Protein AF-A0A2T0SS98-F1 (afdb_monomer_lite)

pLDDT: mean 94.56, std 4.12, range [75.12, 97.62]

Foldseek 3Di:
DWDKDWFAQLVPDAAQWAFPPFAGFNGWDDDDQWIWGQHPVRDIDIDGSRDGGITIHHD

Secondary structure (DSSP, 8-state):
-EEEEEEEEGGG--TTPEETTTEEEEEEEEETTEEEEEETTS-EEEEETT-EEEEEEE-

Organism: NCBI:txid84725

Sequence (59 aa):
MLQTITDLPAPNLRSGDQIPSRGIVSTTTTVGTDVIAILTNGNRASFATTARVTVYRPA

Structure (mmCIF, N/CA/C/O backbone):
data_AF-A0A2T0SS98-F1
#
_entry.id   AF-A0A2T0SS98-F1
#
loop_
_atom_site.group_PDB
_atom_site.id
_atom_site.type_symbol
_atom_site.label_atom_id
_atom_site.label_alt_id
_atom_site.label_comp_id
_atom_site.label_asym_id
_atom_site.label_entity_id
_atom_site.label_seq_id
_atom_site.pdbx_PDB_ins_code
_atom_site.Cartn_x
_atom_site.Cartn_y
_atom_site.Cartn_z
_atom_site.occupancy
_a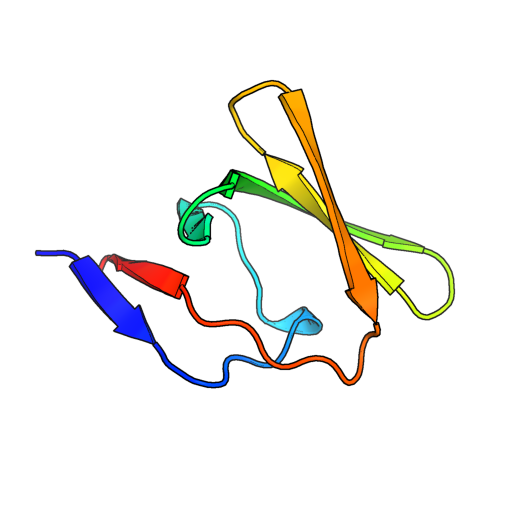tom_site.B_iso_or_equiv
_atom_site.auth_seq_id
_atom_site.auth_comp_id
_atom_site.auth_asym_id
_atom_site.auth_atom_id
_atom_site.pdbx_PDB_model_num
ATOM 1 N N . MET A 1 1 ? 16.630 -6.198 -10.652 1.00 77.94 1 MET A N 1
ATOM 2 C CA . MET A 1 1 ? 15.292 -6.148 -11.286 1.00 77.94 1 MET A CA 1
ATOM 3 C C . MET A 1 1 ? 14.254 -6.014 -10.180 1.00 77.94 1 MET A C 1
ATOM 5 O O . MET A 1 1 ? 14.483 -6.572 -9.114 1.00 77.94 1 MET A O 1
ATOM 9 N N . LEU A 1 2 ? 13.181 -5.245 -10.383 1.00 86.19 2 LEU A N 1
ATOM 10 C CA . LEU A 1 2 ? 12.081 -5.161 -9.413 1.00 86.19 2 LEU A CA 1
ATOM 11 C C . LEU A 1 2 ? 11.143 -6.366 -9.601 1.00 86.19 2 LEU A C 1
ATOM 13 O O . LEU A 1 2 ? 10.815 -6.707 -10.736 1.00 86.19 2 LEU A O 1
ATOM 17 N N . GLN A 1 3 ? 10.720 -6.999 -8.508 1.00 92.12 3 GLN A N 1
ATOM 18 C CA . GLN A 1 3 ? 9.641 -7.987 -8.476 1.00 92.12 3 GLN A CA 1
ATOM 19 C C . GLN A 1 3 ? 8.280 -7.290 -8.377 1.00 92.12 3 GLN A C 1
ATOM 21 O O . GLN A 1 3 ? 8.151 -6.249 -7.729 1.00 92.12 3 GLN A O 1
ATOM 26 N N . THR A 1 4 ? 7.260 -7.882 -8.999 1.00 95.62 4 THR A N 1
ATOM 27 C CA . THR A 1 4 ? 5.862 -7.466 -8.824 1.00 95.62 4 THR A CA 1
ATOM 28 C C . THR A 1 4 ? 5.230 -8.332 -7.744 1.00 95.62 4 THR A C 1
ATOM 30 O O . THR A 1 4 ? 5.208 -9.552 -7.880 1.00 95.62 4 THR A O 1
ATOM 33 N N . ILE A 1 5 ? 4.713 -7.708 -6.686 1.00 95.50 5 ILE A N 1
ATOM 34 C CA . ILE A 1 5 ? 3.931 -8.384 -5.649 1.00 95.50 5 ILE A CA 1
ATOM 35 C C . ILE A 1 5 ? 2.482 -7.947 -5.815 1.00 95.50 5 ILE A C 1
ATOM 37 O O . ILE A 1 5 ? 2.145 -6.783 -5.586 1.00 95.50 5 ILE A O 1
ATOM 41 N N . THR A 1 6 ? 1.633 -8.882 -6.224 1.00 92.81 6 THR A N 1
ATOM 42 C CA . THR A 1 6 ? 0.184 -8.695 -6.293 1.00 92.81 6 THR A CA 1
ATOM 43 C C . THR A 1 6 ? -0.453 -9.009 -4.941 1.00 92.81 6 THR A C 1
ATOM 45 O O . THR A 1 6 ? 0.052 -9.834 -4.181 1.00 92.81 6 THR A O 1
ATOM 48 N N . ASP A 1 7 ? -1.560 -8.335 -4.635 1.00 92.88 7 ASP A N 1
ATOM 49 C CA . ASP A 1 7 ? -2.377 -8.564 -3.434 1.00 92.88 7 ASP A CA 1
ATOM 50 C C . ASP A 1 7 ? -1.644 -8.470 -2.081 1.00 92.88 7 ASP A C 1
ATOM 52 O O . ASP A 1 7 ? -2.015 -9.123 -1.094 1.00 92.88 7 ASP A O 1
ATOM 56 N N . LEU A 1 8 ? -0.634 -7.600 -1.989 1.00 95.88 8 LEU A N 1
ATOM 57 C CA . LEU A 1 8 ? 0.032 -7.300 -0.725 1.00 95.88 8 LEU A CA 1
ATOM 58 C C . LEU A 1 8 ? -0.987 -6.658 0.239 1.00 95.88 8 LEU A C 1
ATOM 60 O O . LEU A 1 8 ? -1.578 -5.632 -0.110 1.00 95.88 8 LEU A O 1
ATOM 64 N N . PRO A 1 9 ? -1.216 -7.211 1.447 1.00 97.06 9 PRO A N 1
ATOM 65 C CA . PRO A 1 9 ? -2.033 -6.527 2.443 1.00 97.06 9 PRO A CA 1
ATOM 66 C C . PRO A 1 9 ? -1.428 -5.158 2.769 1.00 97.06 9 PRO A C 1
ATOM 68 O O . PRO A 1 9 ? -0.223 -5.067 3.001 1.00 97.06 9 PRO A O 1
ATOM 71 N N . ALA A 1 10 ? -2.251 -4.106 2.808 1.00 95.94 10 ALA A N 1
ATOM 72 C CA . ALA A 1 10 ? -1.787 -2.732 3.025 1.00 95.94 10 ALA A CA 1
ATOM 73 C C . ALA A 1 10 ? -0.875 -2.549 4.262 1.00 95.94 10 ALA A C 1
ATOM 75 O O . ALA A 1 10 ? 0.112 -1.823 4.145 1.00 95.94 10 ALA A O 1
ATOM 76 N N . PRO A 1 11 ? -1.093 -3.238 5.405 1.00 96.62 11 PRO A N 1
ATOM 77 C CA . PRO A 1 11 ? -0.183 -3.170 6.556 1.00 96.62 11 PRO A CA 1
ATOM 78 C C . PRO A 1 11 ? 1.247 -3.657 6.287 1.00 96.62 11 PRO A C 1
A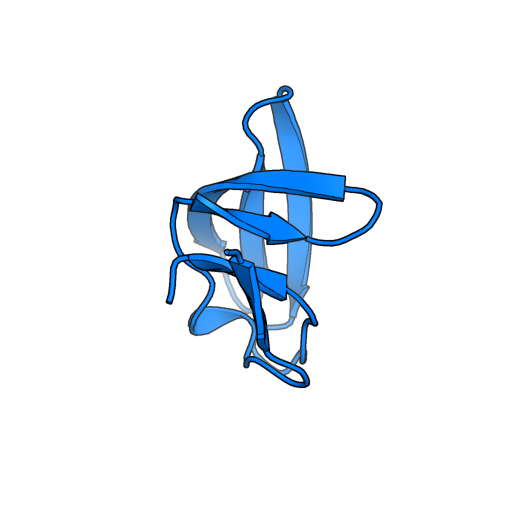TOM 80 O O . PRO A 1 11 ? 2.156 -3.318 7.036 1.00 96.62 11 PRO A O 1
ATOM 83 N N . ASN A 1 12 ? 1.458 -4.435 5.221 1.00 96.75 12 ASN A N 1
ATOM 84 C CA . ASN A 1 12 ? 2.769 -4.956 4.830 1.00 96.75 12 ASN A CA 1
ATOM 85 C C . ASN A 1 12 ? 3.490 -4.057 3.807 1.00 96.75 12 ASN A C 1
ATOM 87 O O . ASN A 1 12 ? 4.541 -4.451 3.280 1.00 96.75 12 ASN A O 1
ATOM 91 N N . LEU A 1 13 ? 2.928 -2.884 3.492 1.00 96.25 13 LEU A N 1
ATOM 92 C CA . LEU A 1 13 ? 3.637 -1.841 2.756 1.00 96.25 13 LEU A CA 1
ATOM 93 C C . LEU A 1 13 ? 4.857 -1.395 3.559 1.00 96.25 13 LEU A C 1
ATOM 95 O O . LEU A 1 13 ? 4.795 -1.228 4.775 1.00 96.25 13 LEU A O 1
ATOM 99 N N . ARG A 1 14 ? 5.975 -1.183 2.871 1.00 95.50 14 ARG A N 1
ATOM 100 C CA . ARG A 1 14 ? 7.226 -0.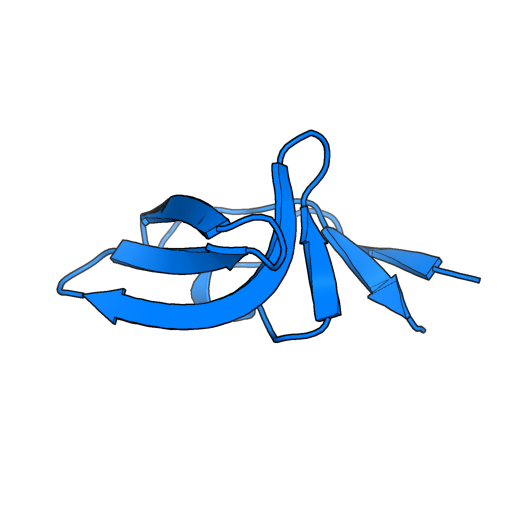749 3.495 1.00 95.50 14 ARG A CA 1
ATOM 101 C C . ARG A 1 14 ? 7.920 0.316 2.665 1.00 95.50 14 ARG A C 1
ATOM 103 O O . ARG A 1 14 ? 7.647 0.480 1.477 1.00 95.50 14 ARG A O 1
ATOM 110 N N . SER A 1 15 ? 8.841 1.031 3.307 1.00 95.94 15 SER A N 1
ATOM 111 C CA . SER A 1 15 ? 9.706 1.988 2.618 1.00 95.94 15 SER A CA 1
ATOM 112 C C . SER A 1 15 ? 10.420 1.319 1.438 1.00 95.94 15 SER A C 1
ATOM 114 O O . SER A 1 15 ? 10.918 0.199 1.561 1.00 95.94 15 SER A O 1
ATOM 116 N N . GLY A 1 16 ? 10.437 1.996 0.292 1.00 95.06 16 GLY A N 1
ATOM 117 C CA . GLY A 1 16 ? 10.996 1.493 -0.962 1.00 95.06 16 GLY A CA 1
ATOM 118 C C . GLY A 1 16 ? 10.004 0.752 -1.864 1.00 95.06 16 GLY A C 1
ATOM 119 O O . GLY A 1 16 ? 10.335 0.508 -3.023 1.00 95.06 16 GLY A O 1
ATOM 120 N N . ASP A 1 17 ? 8.791 0.438 -1.399 1.00 96.31 17 ASP A N 1
ATOM 121 C CA . ASP A 1 17 ? 7.751 -0.117 -2.270 1.00 96.31 17 ASP A CA 1
ATOM 122 C C . ASP A 1 17 ? 7.270 0.929 -3.272 1.00 96.31 17 ASP A C 1
ATOM 124 O O . ASP A 1 17 ? 6.900 2.038 -2.896 1.00 96.31 17 ASP A O 1
ATOM 128 N N . GLN A 1 18 ? 7.213 0.582 -4.551 1.00 96.44 18 GLN A N 1
ATOM 129 C CA . GLN A 1 18 ? 6.618 1.433 -5.572 1.00 96.44 18 GLN A CA 1
ATOM 130 C C . GLN A 1 18 ? 5.167 1.022 -5.815 1.00 96.44 18 GLN A C 1
ATOM 132 O O . GLN A 1 18 ? 4.894 -0.071 -6.304 1.00 96.44 18 GLN A O 1
ATOM 137 N N . ILE A 1 19 ? 4.232 1.924 -5.527 1.00 95.38 19 ILE A N 1
ATOM 138 C CA . ILE A 1 19 ? 2.812 1.747 -5.832 1.00 95.38 19 ILE A CA 1
ATOM 139 C C . ILE A 1 19 ? 2.558 2.295 -7.249 1.00 95.38 19 ILE A C 1
ATOM 141 O O . ILE A 1 19 ? 2.819 3.487 -7.486 1.00 95.38 19 ILE A O 1
ATOM 145 N N . PRO A 1 20 ? 2.053 1.480 -8.198 1.00 93.88 20 PRO A N 1
ATOM 146 C CA . PRO A 1 20 ? 1.772 1.919 -9.562 1.00 93.88 20 PRO A CA 1
ATOM 147 C C . PRO A 1 20 ? 0.898 3.176 -9.588 1.00 93.88 20 PRO A C 1
ATOM 149 O O . PRO A 1 20 ? -0.048 3.310 -8.812 1.00 93.88 20 PRO A O 1
ATOM 152 N N . SER A 1 21 ? 1.243 4.120 -10.465 1.00 90.56 21 SER A N 1
ATOM 153 C CA . SER A 1 21 ? 0.534 5.398 -10.647 1.00 90.56 21 SER A CA 1
ATOM 154 C C . SER A 1 21 ? 0.481 6.330 -9.423 1.00 90.56 21 SER A C 1
ATOM 156 O O . SER A 1 21 ? -0.188 7.358 -9.484 1.00 90.56 21 SER A O 1
ATOM 158 N N . ARG A 1 22 ? 1.186 6.021 -8.321 1.00 92.88 22 ARG A N 1
ATOM 159 C CA . ARG A 1 22 ? 1.245 6.883 -7.125 1.00 92.88 22 ARG A CA 1
ATOM 160 C C . ARG A 1 22 ? 2.658 7.346 -6.777 1.00 92.88 22 ARG A C 1
ATOM 162 O O . ARG A 1 22 ? 2.879 8.544 -6.595 1.00 92.88 22 ARG A O 1
ATOM 169 N N . GLY A 1 23 ? 3.610 6.418 -6.677 1.00 95.25 23 GLY A N 1
ATOM 170 C CA . GLY A 1 23 ? 4.998 6.729 -6.327 1.00 95.25 23 GLY A CA 1
ATOM 171 C C . GLY A 1 23 ? 5.643 5.696 -5.408 1.00 95.25 23 GLY A C 1
ATOM 172 O O . GLY A 1 23 ? 5.093 4.621 -5.177 1.00 95.25 23 GLY A O 1
ATOM 173 N N . ILE A 1 24 ? 6.825 6.035 -4.896 1.00 96.75 24 ILE A N 1
ATOM 174 C CA . ILE A 1 24 ? 7.595 5.191 -3.977 1.00 96.75 24 ILE A CA 1
ATOM 175 C C . ILE A 1 24 ? 7.212 5.549 -2.544 1.00 96.75 24 ILE A C 1
ATOM 177 O O . ILE A 1 24 ? 7.225 6.722 -2.172 1.00 96.75 24 ILE A O 1
ATOM 181 N N . VAL A 1 25 ? 6.890 4.542 -1.742 1.00 97.06 25 VAL A N 1
ATOM 182 C CA . VAL A 1 25 ? 6.631 4.661 -0.310 1.00 97.06 25 VAL A CA 1
ATOM 183 C C . VAL A 1 25 ? 7.917 5.087 0.385 1.00 97.06 25 VAL A C 1
ATOM 185 O O . VAL A 1 25 ? 8.925 4.389 0.346 1.00 97.06 25 VAL A O 1
ATOM 188 N N . SER A 1 26 ? 7.883 6.246 1.031 1.00 97.44 26 SER A N 1
ATOM 189 C CA . SER A 1 26 ? 8.950 6.721 1.908 1.00 97.44 26 SER A CA 1
ATOM 190 C C . SER A 1 26 ? 8.769 6.155 3.313 1.00 97.44 26 SER A C 1
ATOM 192 O O . SER A 1 26 ? 9.701 5.591 3.880 1.00 97.44 26 SER A O 1
ATOM 194 N N . THR A 1 27 ? 7.556 6.248 3.855 1.00 97.25 27 THR A N 1
ATOM 195 C CA . THR A 1 27 ? 7.199 5.703 5.167 1.00 97.25 27 THR A CA 1
ATOM 196 C C . THR A 1 27 ? 5.712 5.366 5.213 1.00 97.25 27 THR A C 1
ATOM 198 O O . THR A 1 27 ? 4.926 5.855 4.398 1.00 97.25 27 THR A O 1
ATOM 201 N N . THR A 1 28 ? 5.319 4.538 6.169 1.00 96.81 28 THR A N 1
ATOM 202 C CA . THR A 1 28 ? 3.930 4.157 6.424 1.00 96.81 28 THR A CA 1
ATOM 203 C C . THR A 1 28 ? 3.589 4.440 7.875 1.00 96.81 28 THR A C 1
ATOM 205 O O . THR A 1 28 ? 4.396 4.196 8.768 1.00 96.81 28 THR A O 1
ATOM 208 N N . THR A 1 29 ? 2.377 4.914 8.126 1.00 96.31 29 THR A N 1
ATOM 209 C CA . THR A 1 29 ? 1.824 5.037 9.476 1.00 96.31 29 THR A CA 1
ATOM 210 C C . THR A 1 29 ? 0.406 4.489 9.498 1.00 96.31 29 THR A C 1
ATOM 212 O O . THR A 1 29 ? -0.268 4.486 8.472 1.00 96.31 29 THR A O 1
ATOM 215 N N . THR A 1 30 ? -0.048 4.011 10.652 1.00 95.88 30 THR A N 1
ATOM 216 C CA . THR A 1 30 ? -1.430 3.549 10.830 1.00 95.88 30 THR A CA 1
ATOM 217 C C . THR A 1 30 ? -2.177 4.573 11.669 1.00 95.88 30 THR A C 1
ATOM 219 O O . THR A 1 30 ? -1.719 4.940 12.750 1.00 95.88 30 THR A O 1
ATOM 222 N N . VAL A 1 31 ? -3.317 5.047 11.169 1.00 94.62 31 VAL A N 1
ATOM 223 C CA . VAL A 1 31 ? -4.176 6.010 11.865 1.00 94.62 31 VAL A CA 1
ATOM 224 C C . VAL A 1 31 ? -5.585 5.438 11.910 1.00 94.62 31 VAL A C 1
ATOM 226 O O . VAL A 1 31 ? -6.260 5.321 10.890 1.00 94.62 31 VAL A O 1
ATOM 229 N N . GLY A 1 32 ? -6.033 5.052 13.106 1.00 93.00 32 GLY A N 1
ATOM 230 C CA . GLY A 1 32 ? -7.303 4.349 13.266 1.00 93.00 32 GLY A CA 1
ATOM 231 C C . GLY A 1 32 ? -7.291 3.009 12.526 1.00 93.00 32 GLY A C 1
ATOM 232 O O . GLY A 1 32 ? -6.524 2.120 12.884 1.00 93.00 32 GLY A O 1
ATOM 233 N N . THR A 1 33 ? -8.140 2.873 11.504 1.00 94.38 33 THR A N 1
ATOM 234 C CA . THR A 1 33 ? -8.264 1.645 10.689 1.00 94.38 33 THR A CA 1
ATOM 235 C C . THR A 1 33 ? -7.629 1.757 9.302 1.00 94.38 33 THR A C 1
ATOM 237 O O . THR A 1 33 ? -7.723 0.817 8.508 1.00 94.38 33 THR A O 1
ATOM 240 N N . ASP A 1 34 ? -6.928 2.858 9.030 1.00 96.88 34 ASP A N 1
ATOM 241 C CA . ASP A 1 34 ? -6.271 3.117 7.753 1.00 96.88 34 ASP A CA 1
ATOM 242 C C . ASP A 1 34 ? -4.746 3.040 7.869 1.00 96.88 34 ASP A C 1
ATOM 244 O O . ASP A 1 34 ? -4.137 3.530 8.824 1.00 96.88 34 ASP A O 1
ATOM 248 N N . VAL A 1 35 ? -4.124 2.479 6.835 1.00 97.19 35 VAL A N 1
ATOM 249 C CA . VAL A 1 35 ? -2.688 2.554 6.574 1.00 97.19 35 VAL A CA 1
ATOM 250 C C . VAL A 1 35 ? -2.435 3.720 5.626 1.00 97.19 35 VAL A C 1
ATOM 252 O O . VAL A 1 35 ? -2.879 3.726 4.476 1.00 97.19 35 VAL A O 1
ATOM 255 N N . ILE A 1 36 ? -1.685 4.708 6.101 1.00 97.06 36 ILE A N 1
ATOM 256 C CA . ILE A 1 36 ? -1.285 5.886 5.338 1.00 97.06 36 ILE A CA 1
ATOM 257 C C . ILE A 1 36 ? 0.150 5.691 4.853 1.00 97.06 36 ILE A C 1
ATOM 259 O O . ILE A 1 36 ? 1.095 5.725 5.643 1.00 97.06 36 ILE A O 1
ATOM 263 N N . ALA A 1 37 ? 0.322 5.545 3.542 1.00 97.25 37 ALA A N 1
ATOM 264 C CA . ALA A 1 37 ? 1.625 5.570 2.892 1.00 97.25 37 ALA A CA 1
ATOM 265 C C . ALA A 1 37 ? 1.986 7.008 2.492 1.00 97.25 37 ALA A C 1
ATOM 267 O O . ALA A 1 37 ? 1.289 7.645 1.696 1.00 97.25 37 ALA A O 1
ATOM 268 N N . ILE A 1 38 ? 3.090 7.515 3.038 1.00 97.62 38 ILE A N 1
ATOM 269 C CA . ILE A 1 38 ? 3.701 8.785 2.644 1.00 97.62 38 ILE A CA 1
ATOM 270 C C . ILE A 1 38 ? 4.699 8.484 1.531 1.00 97.62 38 ILE A C 1
ATOM 272 O O . ILE A 1 38 ? 5.593 7.654 1.703 1.00 97.62 38 ILE A O 1
ATOM 276 N N . LEU A 1 39 ? 4.540 9.143 0.389 1.00 97.44 39 LEU A N 1
ATOM 277 C CA . LEU A 1 39 ? 5.320 8.893 -0.817 1.00 97.44 39 LEU A CA 1
ATOM 278 C C . LEU A 1 39 ? 6.465 9.907 -0.951 1.00 97.44 39 LEU A C 1
ATOM 280 O O . LEU A 1 39 ? 6.371 11.036 -0.470 1.00 97.44 39 LEU A O 1
ATOM 284 N N . THR A 1 40 ? 7.547 9.530 -1.630 1.00 96.81 40 THR A N 1
ATOM 285 C CA . THR A 1 40 ? 8.743 10.381 -1.812 1.00 96.81 40 THR A CA 1
ATOM 286 C C . THR A 1 40 ? 8.472 11.677 -2.579 1.00 96.81 40 THR A C 1
ATOM 288 O O . THR A 1 40 ? 9.205 12.646 -2.421 1.00 96.81 40 THR A O 1
ATOM 291 N N . ASN A 1 41 ? 7.402 11.723 -3.375 1.00 94.19 41 ASN A N 1
ATOM 292 C CA . ASN A 1 41 ? 6.934 12.921 -4.076 1.00 94.19 41 ASN A CA 1
ATOM 293 C C . ASN A 1 41 ? 6.042 13.837 -3.209 1.00 94.19 41 ASN A C 1
ATOM 295 O O . ASN A 1 41 ? 5.441 14.765 -3.737 1.00 94.19 41 ASN A O 1
ATOM 299 N N . GLY A 1 42 ? 5.915 13.568 -1.903 1.00 91.44 42 GLY A N 1
ATOM 300 C CA . GLY A 1 42 ? 5.089 14.340 -0.967 1.00 91.44 42 GLY A CA 1
ATOM 301 C C . GLY A 1 42 ? 3.608 13.947 -0.950 1.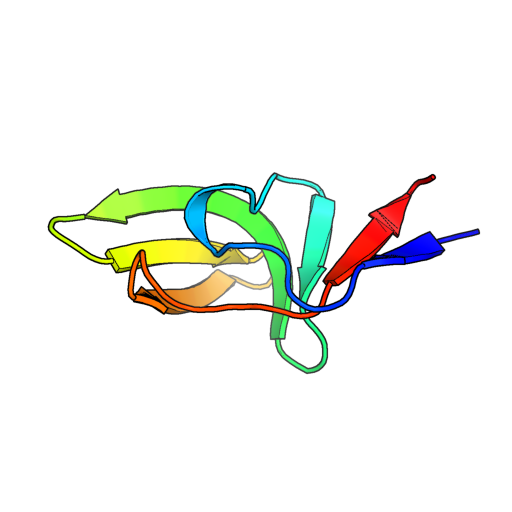00 91.44 42 GLY A C 1
ATOM 302 O O . GLY A 1 42 ? 2.866 14.396 -0.075 1.00 91.44 42 GLY A O 1
ATOM 303 N N . ASN A 1 43 ? 3.171 13.076 -1.864 1.00 92.81 43 ASN A N 1
ATOM 304 C CA . ASN A 1 43 ? 1.792 12.604 -1.900 1.00 92.81 43 ASN A CA 1
ATOM 305 C C . ASN A 1 43 ? 1.502 11.618 -0.763 1.00 92.81 43 ASN A C 1
ATOM 307 O O . ASN A 1 43 ? 2.387 10.943 -0.232 1.00 92.81 43 ASN A O 1
ATOM 311 N N . ARG A 1 44 ? 0.219 11.501 -0.417 1.00 94.44 44 ARG A N 1
ATOM 312 C CA . ARG A 1 44 ? -0.278 10.522 0.553 1.00 94.44 44 ARG A CA 1
ATOM 313 C C . ARG A 1 44 ? -1.266 9.584 -0.118 1.00 94.44 44 ARG A C 1
ATOM 315 O O . ARG A 1 44 ? -2.131 10.016 -0.877 1.00 94.44 44 ARG A O 1
ATOM 322 N N . ALA A 1 45 ? -1.146 8.299 0.181 1.00 95.25 45 ALA A N 1
ATOM 323 C CA . ALA A 1 45 ? -2.119 7.291 -0.201 1.00 95.25 45 ALA A CA 1
ATOM 324 C C . ALA A 1 45 ? -2.684 6.654 1.071 1.00 95.25 45 ALA A C 1
ATOM 326 O O . ALA A 1 45 ? -1.920 6.123 1.873 1.00 95.25 45 ALA A O 1
ATOM 327 N N . SER A 1 46 ? -4.002 6.747 1.257 1.00 96.12 46 SER A N 1
ATOM 328 C CA . SER A 1 46 ? -4.701 6.052 2.340 1.00 96.12 46 SER A CA 1
ATOM 329 C C . SER A 1 46 ? -5.286 4.750 1.817 1.00 96.12 46 SER A C 1
ATOM 331 O O . SER A 1 46 ? -5.863 4.720 0.725 1.00 96.12 46 SER A O 1
ATOM 333 N N . PHE A 1 47 ? -5.139 3.694 2.603 1.00 96.19 47 PHE A N 1
ATOM 334 C CA . PHE A 1 47 ? -5.694 2.379 2.342 1.00 96.19 47 PHE A CA 1
ATOM 335 C C . PHE A 1 47 ? -6.373 1.880 3.610 1.00 96.19 47 PHE A C 1
ATOM 337 O O . PHE A 1 47 ? -5.778 1.951 4.681 1.00 96.19 47 PHE A O 1
ATOM 344 N N . ALA A 1 48 ? -7.564 1.296 3.495 1.00 96.75 48 ALA A N 1
ATOM 345 C CA . ALA A 1 48 ? -8.124 0.537 4.607 1.00 96.75 48 ALA A CA 1
ATOM 346 C C . ALA A 1 48 ? -7.151 -0.589 5.006 1.00 96.75 48 ALA A C 1
ATOM 348 O O . ALA A 1 48 ? -6.514 -1.194 4.142 1.00 96.75 48 ALA A O 1
ATOM 349 N N . THR A 1 49 ? -7.057 -0.930 6.293 1.00 93.88 49 THR A N 1
ATOM 350 C CA . THR A 1 49 ? -6.195 -2.033 6.785 1.00 93.88 49 THR A CA 1
ATOM 351 C C . THR A 1 49 ? -6.499 -3.374 6.096 1.00 93.88 49 THR A C 1
ATOM 353 O O . THR A 1 49 ? -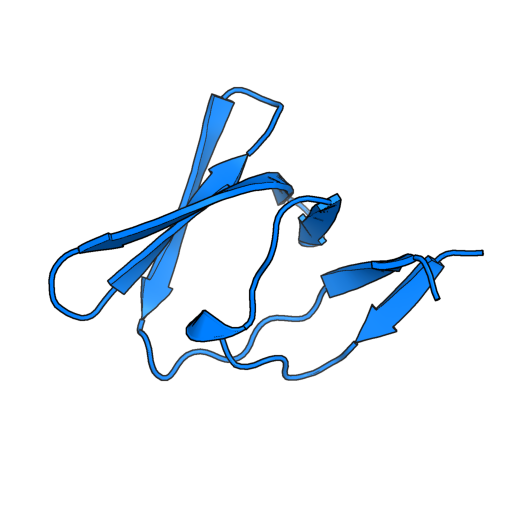5.622 -4.224 5.955 1.00 93.88 49 THR A O 1
ATOM 356 N N . THR A 1 50 ? -7.730 -3.562 5.616 1.00 95.25 50 THR A N 1
ATOM 357 C CA . THR A 1 50 ? -8.175 -4.751 4.872 1.00 95.25 50 THR A CA 1
ATOM 358 C C . THR A 1 50 ? -7.866 -4.705 3.371 1.00 95.25 50 THR A C 1
ATOM 360 O O . THR A 1 50 ? -8.090 -5.695 2.673 1.00 95.25 50 THR A O 1
ATOM 363 N N . ALA A 1 51 ? -7.360 -3.582 2.853 1.00 96.25 51 ALA A N 1
ATOM 364 C CA . ALA A 1 51 ? -7.084 -3.405 1.436 1.00 96.25 51 ALA A CA 1
ATOM 365 C C . ALA A 1 51 ? -5.898 -4.259 0.960 1.00 96.25 51 ALA A C 1
ATOM 367 O O . ALA A 1 51 ? -4.978 -4.597 1.712 1.00 96.25 51 ALA A O 1
ATOM 368 N N . ARG A 1 52 ? -5.920 -4.568 -0.337 1.00 96.44 52 ARG A N 1
ATOM 369 C CA . ARG A 1 52 ? -4.872 -5.290 -1.062 1.00 96.44 52 ARG A CA 1
ATOM 370 C C . ARG A 1 52 ? -4.289 -4.365 -2.124 1.00 96.44 52 ARG A C 1
ATOM 372 O O . ARG A 1 52 ? -5.037 -3.712 -2.848 1.00 96.44 52 ARG A O 1
ATOM 379 N N . VAL A 1 53 ? -2.964 -4.269 -2.181 1.00 95.81 53 VAL A N 1
ATOM 380 C CA . VAL A 1 53 ? -2.239 -3.320 -3.035 1.00 95.81 53 VAL A CA 1
ATOM 381 C C . VAL A 1 53 ? -1.233 -4.083 -3.891 1.00 95.81 53 VAL A C 1
ATOM 383 O O . VAL A 1 53 ? -0.555 -4.986 -3.411 1.00 95.81 53 VAL A O 1
ATOM 386 N N . THR A 1 54 ? -1.123 -3.717 -5.166 1.00 97.12 54 THR A N 1
ATOM 387 C CA . THR A 1 54 ? -0.028 -4.192 -6.024 1.00 97.12 54 THR A CA 1
ATOM 388 C C . THR A 1 54 ? 1.159 -3.247 -5.889 1.00 97.12 54 THR A C 1
ATOM 390 O O . THR A 1 54 ? 0.975 -2.032 -5.975 1.00 97.12 54 THR A O 1
ATOM 393 N N . VAL A 1 55 ? 2.367 -3.784 -5.698 1.00 97.00 55 VAL A N 1
ATOM 394 C CA . VAL A 1 55 ? 3.604 -2.989 -5.606 1.00 97.00 55 VAL A CA 1
ATOM 395 C C . VAL A 1 55 ? 4.741 -3.582 -6.432 1.00 97.00 55 VAL A C 1
ATOM 397 O O . VAL A 1 55 ? 4.810 -4.795 -6.636 1.00 97.00 55 VAL A O 1
ATOM 400 N N . TYR A 1 56 ? 5.667 -2.725 -6.860 1.00 97.00 56 TYR A N 1
ATOM 401 C CA . TYR A 1 56 ? 6.980 -3.129 -7.357 1.00 97.00 56 TYR A C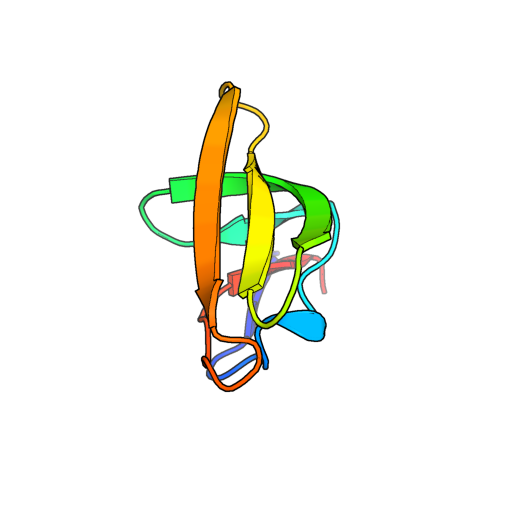A 1
ATOM 402 C C . TYR A 1 56 ? 8.013 -2.952 -6.249 1.00 97.00 56 TYR A C 1
ATOM 404 O O . TYR A 1 56 ? 8.070 -1.908 -5.600 1.00 97.00 56 TYR A O 1
ATOM 412 N N . ARG A 1 57 ? 8.833 -3.972 -6.018 1.00 93.50 57 ARG A N 1
ATOM 413 C CA . ARG A 1 57 ? 9.776 -4.025 -4.896 1.00 93.50 57 ARG A CA 1
ATOM 414 C C . ARG A 1 57 ? 11.090 -4.642 -5.368 1.00 93.50 57 ARG A C 1
ATOM 416 O O . ARG A 1 57 ? 11.051 -5.501 -6.240 1.00 93.50 57 ARG A O 1
ATOM 423 N N . PRO A 1 58 ? 12.261 -4.253 -4.848 1.00 86.00 58 PRO A N 1
ATOM 424 C CA . PRO A 1 58 ? 13.481 -5.027 -5.072 1.00 86.00 58 PRO A CA 1
ATOM 425 C C . PRO A 1 58 ? 13.291 -6.486 -4.613 1.00 86.00 58 PRO A C 1
ATOM 427 O O . PRO A 1 58 ? 12.558 -6.729 -3.651 1.00 86.00 58 PRO A O 1
ATOM 430 N N . ALA A 1 59 ? 13.872 -7.445 -5.344 1.00 75.12 59 ALA A N 1
ATOM 431 C CA . ALA A 1 59 ? 13.872 -8.859 -4.950 1.00 75.12 59 ALA A CA 1
ATOM 432 C C . ALA A 1 59 ? 14.446 -9.035 -3.536 1.00 75.12 59 ALA A C 1
ATOM 434 O O . ALA A 1 59 ? 15.472 -8.377 -3.250 1.00 75.12 59 ALA A O 1
#

Radius of gyration: 10.45 Å; chains: 1; bounding box: 24×23×25 Å